Protein AF-A0A2G9TNC3-F1 (afdb_monomer)

Solvent-accessible surface area (backbone atoms only — not comparable to full-atom values): 5892 Å² total; per-residue (Å²): 89,68,77,59,66,69,65,35,15,47,67,51,64,66,50,94,88,61,83,43,74,27,60,82,35,82,55,73,80,56,51,37,41,44,81,46,80,46,72,43,82,85,81,69,49,36,36,42,37,49,34,42,35,33,63,84,80,72,43,77,49,75,52,77,86,48,48,44,58,86,58,87,68,84,72,36,22,62,83,36,42,89,78,41,55,85,48,37,84,78,46,73,58,78,94,116

Nearest PDB structures (foldseek):
  8joh-assembly1_A  TM=5.406E-01  e=4.504E-01  Echinococcus multilocularis
  5exc-assembly1_C  TM=5.488E-01  e=1.432E+00  Dendronephthya sp. SSAL-2002
  8joh-assembly5_C  TM=4.554E-01  e=5.087E-01  Echinococcus multilocularis
  2g5z-assembly1_A  TM=4.542E-01  e=9.351E-01  Aequorea victoria
  6gp1-assembly1_A  TM=4.708E-01  e=1.268E+00  Lobophyllia hemprichii

Foldseek 3Di:
DFDDLQVQQFDAAPDPVRDHTRSNHRRDTQKDWDWDWDADPPPRWIKIFIWIAGPVVRDIDGDPVRIDGPDDLPCQQVVCCVPDVSCSSPGGDDPD

Secondary structure (DSSP, 8-state):
----HHHHH--EE-SSSS-SEE--------EEEEEEEEE-TTT--EEEEEEEEETTTTEEEEEEEEEE--S--TTTTHHHHTT-GGGTTT------

Organism: Teladorsagia circumcincta (NCBI:txid45464)

pLDDT: mean 88.45, std 4.93, range [67.81, 95.12]

Radius of gyration: 21.72 Å; Cα contacts (8 Å, |Δi|>4): 149; chains: 1; bounding box: 35×24×68 Å

Structure (mmCIF, N/CA/C/O backbone):
data_AF-A0A2G9TNC3-F1
#
_entry.id   AF-A0A2G9TNC3-F1
#
loop_
_atom_site.group_PDB
_atom_site.id
_atom_site.type_symbol
_atom_site.label_atom_id
_atom_site.label_alt_id
_atom_site.label_comp_id
_atom_site.label_asym_id
_atom_site.label_entity_id
_atom_site.label_seq_id
_atom_site.pdbx_PDB_ins_code
_atom_site.Cartn_x
_atom_site.Cartn_y
_atom_site.Cartn_z
_atom_site.occupancy
_atom_site.B_iso_or_equiv
_atom_site.auth_seq_id
_atom_site.auth_comp_id
_atom_site.auth_asym_id
_atom_site.auth_atom_id
_atom_site.pdbx_PDB_model_num
ATOM 1 N N . LEU A 1 1 ? -1.823 -5.820 9.024 1.00 72.31 1 LEU A N 1
ATOM 2 C CA . LEU A 1 1 ? -1.896 -4.784 10.075 1.00 72.31 1 LEU A CA 1
ATOM 3 C C . LEU A 1 1 ? -3.339 -4.667 10.548 1.00 72.31 1 LEU A C 1
ATOM 5 O O . LEU A 1 1 ? -4.192 -4.180 9.813 1.00 72.31 1 LEU A O 1
ATOM 9 N N . VAL A 1 2 ? -3.612 -5.174 11.748 1.00 76.44 2 VAL A N 1
ATOM 10 C CA . VAL A 1 2 ? -4.914 -5.040 12.417 1.00 76.44 2 VAL A CA 1
ATOM 11 C C . VAL A 1 2 ? -4.808 -3.994 13.536 1.00 76.44 2 VAL A C 1
ATOM 13 O O . VAL A 1 2 ? -3.714 -3.817 14.078 1.00 76.44 2 VAL A O 1
ATOM 16 N N . PRO A 1 3 ? -5.902 -3.290 13.874 1.00 79.50 3 PRO A N 1
ATOM 17 C CA . PRO A 1 3 ? -5.970 -2.401 15.030 1.00 79.50 3 PRO A CA 1
ATOM 18 C C . 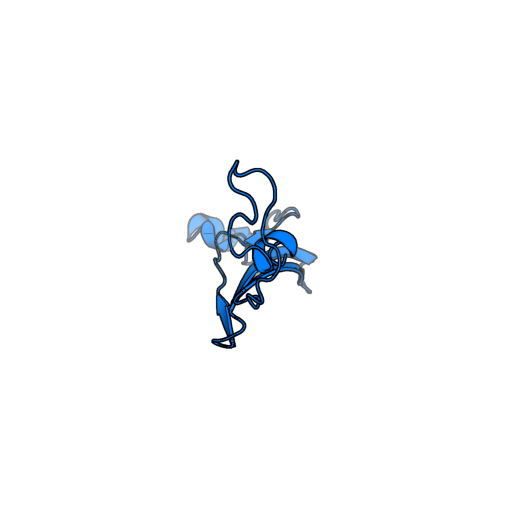PRO A 1 3 ? -5.473 -3.052 16.327 1.00 79.50 3 PRO A C 1
ATOM 20 O O . PRO A 1 3 ? -5.660 -4.248 16.550 1.00 79.50 3 PRO A O 1
ATOM 23 N N . ASN A 1 4 ? -4.854 -2.244 17.192 1.00 84.25 4 ASN A N 1
ATOM 24 C CA . ASN A 1 4 ? -4.341 -2.686 18.487 1.00 84.25 4 ASN A CA 1
ATOM 25 C C . ASN A 1 4 ? -5.480 -3.210 19.384 1.00 84.25 4 ASN A C 1
ATOM 27 O O . ASN A 1 4 ? -6.508 -2.553 19.541 1.00 84.25 4 ASN A O 1
ATOM 31 N N . GLU A 1 5 ? -5.279 -4.371 20.008 1.00 84.38 5 GLU A N 1
ATOM 32 C CA . GLU A 1 5 ? -6.292 -5.031 20.839 1.00 84.38 5 GLU A CA 1
ATOM 33 C C . GLU A 1 5 ? -6.745 -4.178 22.036 1.00 84.38 5 GLU A C 1
ATOM 35 O O . GLU A 1 5 ? -7.930 -4.150 22.364 1.00 84.38 5 GLU A O 1
ATOM 40 N N . GLY A 1 6 ? -5.827 -3.436 22.663 1.00 83.06 6 GLY A N 1
ATOM 41 C CA . GLY A 1 6 ? -6.148 -2.527 23.763 1.00 83.06 6 GLY A CA 1
ATOM 42 C C . GLY A 1 6 ? -7.082 -1.399 23.328 1.00 83.06 6 GLY A C 1
ATOM 43 O O . GLY A 1 6 ? -7.998 -1.046 24.064 1.00 83.06 6 GLY A O 1
ATOM 44 N N . LEU A 1 7 ? -6.918 -0.900 22.099 1.00 85.00 7 LEU A N 1
ATOM 45 C CA . LEU A 1 7 ? -7.822 0.095 21.520 1.00 85.00 7 LEU A CA 1
ATOM 46 C C . LEU A 1 7 ? -9.210 -0.499 21.238 1.00 85.00 7 LEU A C 1
ATOM 48 O O . LEU A 1 7 ? -10.214 0.153 21.498 1.00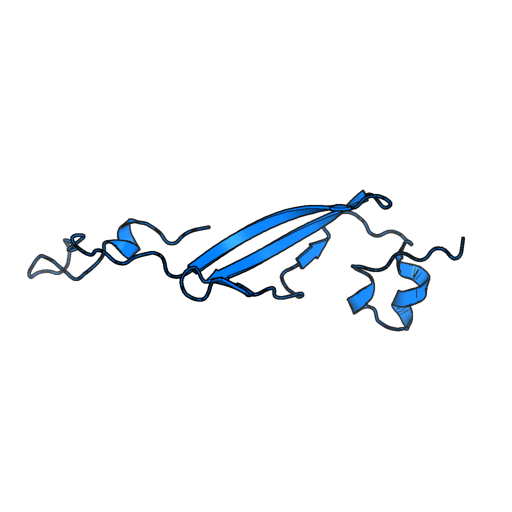 85.00 7 LEU A O 1
ATOM 52 N N . LEU A 1 8 ? -9.281 -1.742 20.750 1.00 87.06 8 LEU A N 1
ATOM 53 C CA . LEU A 1 8 ? -10.557 -2.430 20.496 1.00 87.06 8 LEU A CA 1
ATOM 54 C C . LEU A 1 8 ? -11.338 -2.720 21.789 1.00 87.06 8 LEU A C 1
ATOM 56 O O . LEU A 1 8 ? -12.571 -2.703 21.806 1.00 87.06 8 LEU A O 1
ATOM 60 N N . LYS A 1 9 ? -10.617 -2.975 22.880 1.00 89.62 9 LYS A N 1
ATOM 61 C CA . LYS A 1 9 ? -11.191 -3.231 24.203 1.00 89.62 9 LYS A CA 1
ATOM 62 C C . LYS A 1 9 ? -11.511 -1.959 24.984 1.00 89.62 9 LYS A C 1
ATOM 64 O O . LYS A 1 9 ? -12.283 -2.027 25.936 1.00 89.62 9 LYS A O 1
ATOM 69 N N . TYR A 1 10 ? -10.956 -0.811 24.604 1.00 90.56 10 TYR A N 1
ATOM 70 C CA . TYR A 1 10 ? -11.217 0.450 25.287 1.00 90.56 10 TYR A CA 1
ATOM 71 C C . TYR A 1 10 ? -12.691 0.852 25.171 1.00 90.56 10 TYR A C 1
ATOM 73 O O . TYR A 1 10 ? -13.268 0.871 24.083 1.00 90.56 10 TYR A O 1
ATOM 81 N N . LYS A 1 11 ? -13.296 1.184 26.311 1.00 89.19 11 LYS A N 1
ATOM 82 C CA . LYS A 1 11 ? -14.690 1.624 26.409 1.00 89.19 11 LYS A CA 1
ATOM 83 C C . LYS A 1 11 ? -14.809 3.016 27.021 1.00 89.19 11 LYS A C 1
ATOM 85 O O . LYS A 1 11 ? -15.566 3.829 26.501 1.00 89.19 11 LYS A O 1
ATOM 90 N N . ASN A 1 12 ? -14.112 3.269 28.130 1.00 90.06 12 ASN A N 1
ATOM 91 C CA . ASN A 1 12 ? -14.070 4.560 28.823 1.00 90.06 12 ASN A CA 1
ATOM 92 C C . ASN A 1 12 ? -12.933 4.567 29.868 1.00 90.06 12 ASN A C 1
ATOM 94 O O . ASN A 1 12 ? -12.095 3.669 29.891 1.00 90.06 12 ASN A O 1
ATOM 98 N N . VAL A 1 13 ? -12.922 5.557 30.754 1.00 91.62 13 VAL A N 1
ATOM 99 C CA . VAL A 1 13 ? -12.172 5.579 32.014 1.00 91.62 13 VAL A CA 1
ATOM 100 C C . VAL A 1 13 ? -12.942 4.809 33.102 1.00 91.62 13 VAL A C 1
ATOM 102 O O . VAL A 1 13 ? -14.169 4.901 33.176 1.00 91.62 13 VAL A O 1
ATOM 105 N N . LYS A 1 14 ? -12.232 4.035 33.933 1.00 91.25 14 LYS A N 1
ATOM 106 C CA . LYS A 1 14 ? -12.795 3.224 35.029 1.00 91.25 14 LYS A CA 1
ATOM 107 C C . LYS A 1 14 ? -12.833 3.962 36.376 1.00 91.25 14 LYS A C 1
ATOM 1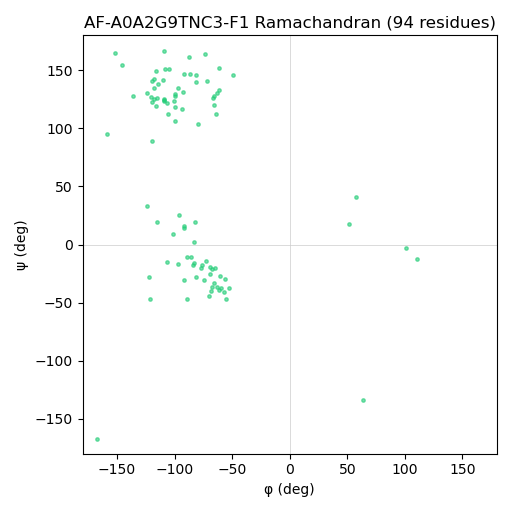09 O O . LYS A 1 14 ? -13.686 3.662 37.209 1.00 91.25 14 LYS A O 1
ATOM 114 N N . ASP A 1 15 ? -11.888 4.860 36.605 1.00 90.56 15 ASP A N 1
ATOM 115 C CA . ASP A 1 15 ? -11.645 5.600 37.843 1.00 90.56 15 ASP A CA 1
ATOM 116 C C . ASP A 1 15 ? -12.001 7.094 37.720 1.00 90.56 15 ASP A C 1
ATOM 118 O O . ASP A 1 15 ? -12.268 7.612 36.640 1.00 90.56 15 ASP A O 1
ATOM 122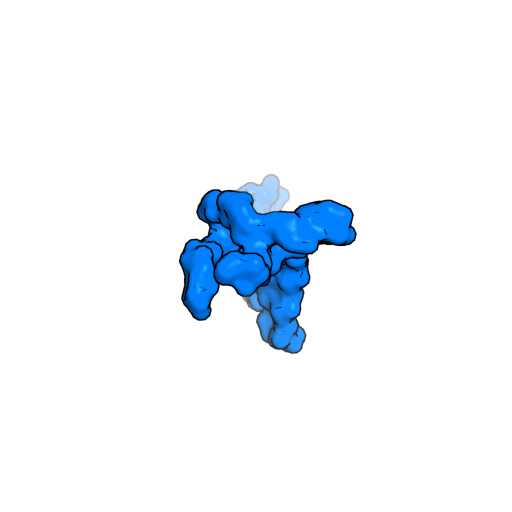 N N . VAL A 1 16 ? -12.080 7.789 38.859 1.00 87.75 16 VAL A N 1
ATOM 123 C CA . VAL A 1 16 ? -12.512 9.202 38.921 1.00 87.75 16 VAL A CA 1
ATOM 124 C C . VAL A 1 16 ? -11.422 10.152 38.419 1.00 87.75 16 VAL A C 1
ATOM 126 O O . VAL A 1 16 ? -11.723 11.216 37.883 1.00 87.75 16 VAL A O 1
ATOM 129 N N . ASP A 1 17 ? -10.161 9.775 38.601 1.00 90.56 17 ASP A N 1
ATOM 130 C CA . ASP A 1 17 ? -8.965 10.549 38.275 1.00 90.56 17 ASP A CA 1
ATOM 131 C C . ASP A 1 17 ? -8.447 10.330 36.847 1.00 90.56 17 ASP A C 1
ATOM 133 O O . ASP A 1 17 ? -7.631 11.130 36.391 1.00 90.56 17 ASP A O 1
ATOM 137 N N . GLY A 1 18 ? -8.946 9.338 36.101 1.00 86.19 18 GLY A N 1
ATOM 138 C CA . GLY A 1 18 ? -8.671 9.249 34.664 1.00 86.19 18 GLY A CA 1
ATOM 139 C C . GLY A 1 18 ? -7.593 8.261 34.232 1.00 86.19 18 GLY A C 1
ATOM 140 O O . GLY A 1 18 ? -7.341 8.159 33.030 1.00 86.19 18 GLY A O 1
ATOM 141 N N . PHE A 1 19 ? -6.921 7.575 35.158 1.00 89.56 19 PHE A N 1
ATOM 142 C CA . PHE A 1 19 ? -5.666 6.876 34.862 1.00 89.56 19 PHE A CA 1
ATOM 143 C C . PHE A 1 19 ? -5.830 5.382 34.580 1.00 89.56 19 PHE A C 1
ATOM 145 O O . PHE A 1 19 ? -4.934 4.771 33.989 1.00 89.56 19 PHE A O 1
ATOM 152 N N . VAL A 1 20 ? -6.964 4.784 34.945 1.00 91.81 20 VAL A N 1
ATOM 153 C CA . VAL A 1 20 ? -7.253 3.370 34.702 1.00 91.81 20 VAL A CA 1
ATOM 154 C C . VAL A 1 20 ? -8.278 3.240 33.572 1.00 91.81 20 VAL A C 1
ATOM 156 O O . VAL A 1 20 ? -9.451 3.580 33.743 1.00 91.81 20 VAL A O 1
ATOM 159 N N . PRO A 1 21 ? -7.894 2.692 32.406 1.00 90.94 21 PRO A N 1
ATOM 160 C CA . PRO A 1 21 ? -8.838 2.475 31.320 1.00 90.94 21 PRO A CA 1
ATOM 161 C C . PRO A 1 21 ? -9.806 1.324 31.635 1.00 90.94 21 PRO A C 1
ATOM 163 O O . PRO A 1 21 ? -9.419 0.267 32.141 1.00 90.94 21 PRO A O 1
ATOM 166 N N . ASP A 1 22 ? -11.072 1.498 31.266 1.00 91.00 22 ASP A N 1
ATOM 167 C CA . ASP A 1 22 ? -12.048 0.416 31.157 1.00 91.00 22 ASP A CA 1
ATOM 168 C C . ASP A 1 22 ? -11.836 -0.318 29.824 1.00 91.00 22 ASP A C 1
ATOM 170 O O . ASP A 1 22 ? -12.219 0.166 28.756 1.00 91.00 22 ASP A O 1
ATOM 174 N N . LEU A 1 23 ? -11.214 -1.498 29.905 1.00 91.38 23 LEU A N 1
ATOM 175 C CA . LEU A 1 23 ? -10.946 -2.393 28.776 1.00 91.38 23 LEU A CA 1
ATOM 176 C C . LEU A 1 23 ? -12.008 -3.507 28.626 1.00 91.38 23 LEU A C 1
ATOM 178 O O . LEU A 1 23 ? -11.716 -4.588 28.113 1.00 91.38 23 LEU A O 1
ATOM 182 N N . SER A 1 24 ? -13.235 -3.287 29.114 1.00 90.69 24 SER A N 1
ATOM 1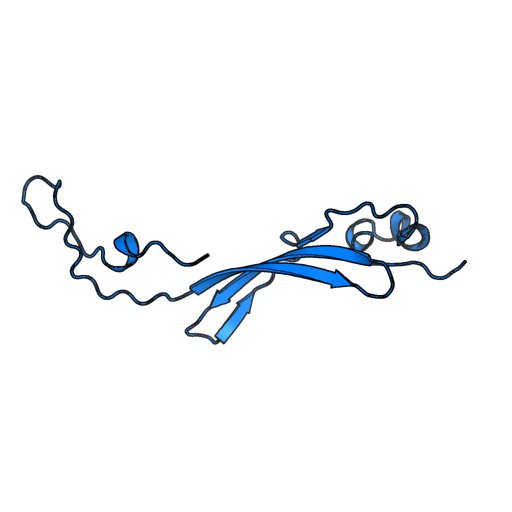83 C CA . SER A 1 24 ? -14.353 -4.241 28.977 1.00 90.69 24 SER A CA 1
ATOM 184 C C . SER A 1 24 ? -15.105 -4.152 27.640 1.00 90.69 24 SER A C 1
ATOM 186 O O . SER A 1 24 ? -16.093 -4.866 27.431 1.00 90.69 24 SER A O 1
ATOM 188 N N . GLY A 1 25 ? -14.665 -3.279 26.731 1.00 87.19 25 GLY A N 1
ATOM 189 C CA . GLY A 1 25 ? -15.220 -3.124 25.392 1.00 87.19 25 GLY A CA 1
ATOM 190 C C . GLY A 1 25 ? -15.098 -4.396 24.551 1.00 87.19 25 GLY A C 1
ATOM 191 O O . GLY A 1 25 ? -14.201 -5.219 24.733 1.00 87.19 25 GLY A O 1
ATOM 192 N N . LYS A 1 26 ? -16.035 -4.558 23.614 1.00 86.69 26 LYS A N 1
ATOM 193 C CA . LYS A 1 26 ? -16.118 -5.707 22.697 1.00 86.69 26 LYS A CA 1
ATOM 194 C C . LYS A 1 26 ? -16.114 -5.255 21.237 1.00 86.69 26 LYS A C 1
ATOM 196 O O . LYS A 1 26 ? -16.811 -5.835 20.410 1.00 86.69 26 LYS A O 1
ATOM 201 N N . THR A 1 27 ? -15.408 -4.168 20.932 1.00 84.81 27 THR A N 1
ATOM 202 C CA . THR A 1 27 ? -15.396 -3.619 19.575 1.00 84.81 27 THR A CA 1
ATOM 203 C C . THR A 1 27 ? -14.721 -4.611 18.642 1.00 84.81 27 THR A C 1
ATOM 205 O O . THR A 1 27 ? -13.557 -4.961 18.819 1.00 84.81 27 THR A O 1
ATOM 208 N N . GLU A 1 28 ? -15.460 -5.071 17.641 1.00 83.25 28 GLU A N 1
ATOM 209 C CA . GLU A 1 28 ? -14.923 -5.948 16.611 1.00 83.25 28 GLU A CA 1
ATOM 210 C C . GLU A 1 28 ? -14.188 -5.143 15.541 1.00 83.25 28 GLU A C 1
ATOM 212 O O . GLU A 1 28 ? -14.572 -4.027 15.176 1.00 83.25 28 GLU A O 1
ATOM 217 N N . THR A 1 29 ? -13.136 -5.742 14.997 1.00 81.69 29 THR A N 1
ATOM 218 C CA . THR A 1 29 ? -12.332 -5.160 13.932 1.00 81.69 29 THR A CA 1
ATOM 219 C C . THR A 1 29 ? -13.166 -4.981 12.662 1.00 81.69 29 THR A C 1
ATOM 221 O O . THR A 1 29 ? -13.560 -5.952 12.021 1.00 81.69 29 THR A O 1
ATOM 224 N N . ALA A 1 30 ? -13.442 -3.736 12.266 1.00 86.75 30 ALA A N 1
ATOM 225 C CA . ALA A 1 30 ? -14.246 -3.458 11.072 1.00 86.75 30 ALA A CA 1
ATOM 226 C C . ALA A 1 30 ? -13.439 -3.544 9.764 1.00 86.75 30 ALA A C 1
ATOM 228 O O . ALA A 1 30 ? -14.001 -3.874 8.718 1.00 86.75 30 ALA A O 1
ATOM 229 N N . PHE A 1 31 ? -12.131 -3.286 9.833 1.00 89.81 31 PHE A N 1
ATOM 230 C CA . PHE A 1 31 ? -11.224 -3.260 8.689 1.00 89.81 31 PHE A CA 1
ATOM 231 C C . PHE A 1 31 ? -9.783 -3.621 9.081 1.00 89.81 31 PHE A C 1
ATOM 233 O O . PHE A 1 31 ? -9.422 -3.599 10.259 1.00 89.81 31 PHE A O 1
ATOM 240 N N . ALA A 1 32 ? -8.949 -3.930 8.091 1.00 90.69 32 ALA A N 1
ATOM 241 C CA . ALA A 1 32 ? -7.512 -4.132 8.257 1.00 90.69 32 ALA A CA 1
ATOM 242 C C . ALA A 1 32 ? -6.742 -3.645 7.026 1.00 90.69 32 ALA A C 1
ATOM 244 O O . ALA A 1 32 ? -7.268 -3.657 5.916 1.00 90.69 32 ALA A O 1
ATOM 245 N N . TYR A 1 33 ? -5.478 -3.275 7.225 1.00 91.44 33 TYR A N 1
ATOM 246 C CA . TYR A 1 33 ? -4.543 -3.049 6.125 1.00 91.44 33 TYR A CA 1
ATOM 247 C C . TYR A 1 33 ? -3.685 -4.292 5.909 1.00 91.44 33 TYR A C 1
ATOM 249 O O . TYR A 1 33 ? -3.140 -4.847 6.869 1.00 91.44 33 TYR A O 1
ATOM 257 N N . TYR A 1 34 ? -3.513 -4.717 4.665 1.00 91.44 34 TYR A N 1
ATOM 258 C CA . TYR A 1 34 ? -2.623 -5.814 4.292 1.00 91.44 34 TYR A CA 1
ATOM 259 C C . TYR A 1 34 ? -1.480 -5.280 3.441 1.00 91.44 34 TYR A C 1
ATOM 261 O O . TYR A 1 34 ? -1.702 -4.458 2.560 1.00 91.44 34 TYR A O 1
ATOM 269 N N . GLN A 1 35 ? -0.271 -5.769 3.708 1.00 92.81 35 GLN A N 1
ATOM 270 C CA . GLN A 1 35 ? 0.889 -5.552 2.853 1.00 92.81 35 GLN A CA 1
ATOM 271 C C . GLN A 1 35 ? 1.184 -6.854 2.122 1.00 92.81 35 GLN A C 1
ATOM 273 O O . GLN A 1 35 ? 1.378 -7.893 2.755 1.00 92.81 35 GLN A O 1
ATOM 278 N N . ILE A 1 36 ? 1.169 -6.794 0.796 1.00 92.62 36 ILE A N 1
ATOM 279 C CA . ILE A 1 36 ? 1.392 -7.936 -0.085 1.00 92.62 36 ILE A CA 1
ATOM 280 C C . ILE A 1 36 ? 2.630 -7.648 -0.916 1.00 92.62 36 ILE A C 1
ATOM 282 O O . ILE A 1 36 ? 2.768 -6.558 -1.463 1.00 92.62 36 ILE A O 1
ATOM 286 N N . LYS A 1 37 ? 3.508 -8.642 -1.031 1.00 94.56 37 LYS A N 1
ATOM 287 C CA . LYS A 1 37 ? 4.649 -8.610 -1.937 1.00 94.56 37 LYS A CA 1
ATOM 288 C C . LYS A 1 37 ? 4.412 -9.589 -3.077 1.00 94.56 37 LYS A C 1
ATOM 290 O O . LYS A 1 37 ? 4.134 -10.760 -2.830 1.00 94.56 37 LYS A O 1
ATOM 295 N N . LEU A 1 38 ? 4.502 -9.099 -4.305 1.00 92.44 38 LEU A N 1
ATOM 296 C CA . LEU A 1 38 ? 4.283 -9.865 -5.527 1.00 92.44 38 LEU A CA 1
ATOM 297 C C . LEU A 1 38 ? 5.576 -9.869 -6.337 1.00 92.44 38 LEU A C 1
ATOM 299 O O . LEU A 1 38 ? 6.257 -8.851 -6.396 1.00 92.44 38 LEU A O 1
ATOM 303 N N . GLN A 1 39 ? 5.892 -10.990 -6.976 1.00 91.62 39 GLN A N 1
ATOM 304 C CA . GLN A 1 39 ? 6.918 -11.066 -8.012 1.00 91.62 39 GLN A CA 1
ATOM 305 C C . GLN A 1 39 ? 6.249 -11.555 -9.290 1.00 91.62 39 GLN A C 1
ATOM 307 O O . GLN A 1 39 ? 5.549 -12.568 -9.281 1.00 91.62 39 GLN A O 1
ATOM 312 N N . THR A 1 40 ? 6.435 -10.815 -10.373 1.00 87.81 40 THR A N 1
ATOM 313 C CA . THR A 1 40 ? 5.878 -11.170 -11.680 1.00 87.81 40 THR A CA 1
ATOM 314 C C . THR A 1 40 ? 6.814 -12.098 -12.440 1.00 87.81 40 THR A C 1
ATOM 316 O O . THR A 1 40 ? 8.037 -12.006 -12.334 1.00 87.81 40 THR A O 1
ATOM 319 N N . GLN A 1 41 ? 6.225 -12.998 -13.224 1.00 83.75 41 GLN A N 1
ATOM 320 C CA . GLN A 1 41 ? 6.931 -13.807 -14.209 1.00 83.75 41 GLN A CA 1
ATOM 321 C C . GLN A 1 41 ? 6.105 -13.827 -15.503 1.00 83.75 41 GLN A C 1
ATOM 323 O O . GLN A 1 41 ? 4.919 -14.160 -15.439 1.00 83.75 41 GLN A O 1
ATOM 328 N N . PRO A 1 42 ? 6.697 -13.495 -16.666 1.00 75.38 42 PRO A N 1
ATOM 329 C CA . PRO A 1 42 ? 8.086 -13.059 -16.875 1.00 75.38 42 PRO A CA 1
ATOM 330 C C . PRO A 1 42 ? 8.342 -11.614 -16.391 1.00 75.38 42 PRO A C 1
ATOM 332 O O . PRO A 1 42 ? 7.400 -10.855 -16.192 1.00 75.38 42 PRO A O 1
ATOM 335 N N . GLY A 1 43 ? 9.612 -11.227 -16.220 1.00 74.25 43 GLY A N 1
ATOM 336 C CA . GLY A 1 43 ? 10.017 -9.834 -15.960 1.00 74.25 43 GLY A CA 1
ATOM 337 C C . GLY A 1 43 ? 10.565 -9.542 -14.560 1.00 74.25 43 GLY A C 1
ATOM 338 O O . GLY A 1 43 ? 11.147 -8.480 -14.368 1.00 74.25 43 GLY A O 1
ATOM 339 N N . ASP A 1 44 ? 10.415 -10.465 -13.603 1.00 84.88 44 ASP A N 1
ATOM 340 C CA . ASP A 1 44 ? 10.971 -10.396 -12.239 1.00 84.88 44 ASP A CA 1
ATOM 341 C C . ASP A 1 44 ? 10.672 -9.090 -11.478 1.00 84.88 44 ASP A C 1
ATOM 343 O O . ASP A 1 44 ? 11.309 -8.790 -10.466 1.00 84.88 44 ASP A O 1
ATOM 347 N N . ALA A 1 45 ? 9.682 -8.310 -11.922 1.00 88.75 45 ALA A N 1
ATOM 348 C CA . ALA A 1 45 ? 9.253 -7.096 -11.246 1.00 88.75 45 ALA A CA 1
ATOM 349 C C . ALA A 1 45 ? 8.653 -7.464 -9.892 1.00 88.75 45 ALA A C 1
ATOM 351 O O . ALA A 1 45 ? 7.776 -8.332 -9.803 1.00 88.75 45 ALA A O 1
ATOM 352 N N . ILE A 1 46 ? 9.152 -6.810 -8.848 1.00 93.00 46 ILE A N 1
ATOM 353 C CA . ILE A 1 46 ? 8.679 -6.955 -7.482 1.00 93.00 46 ILE A CA 1
ATOM 354 C C . ILE A 1 46 ? 7.767 -5.772 -7.208 1.00 93.00 46 ILE A C 1
ATOM 356 O O . ILE A 1 46 ? 8.177 -4.636 -7.415 1.00 93.00 46 ILE A O 1
ATOM 360 N N . TYR A 1 47 ? 6.573 -6.040 -6.693 1.00 93.44 47 TYR A N 1
ATOM 361 C CA . TYR A 1 47 ? 5.641 -5.017 -6.234 1.00 93.44 47 TYR A CA 1
ATOM 362 C C . TYR A 1 47 ? 5.340 -5.199 -4.756 1.00 93.44 47 TYR A C 1
ATOM 364 O O . TYR A 1 47 ? 5.157 -6.326 -4.293 1.00 93.44 47 TYR A O 1
ATOM 372 N N . GLU A 1 48 ? 5.238 -4.097 -4.025 1.00 94.56 48 GLU A N 1
ATOM 373 C CA . GLU A 1 48 ? 4.709 -4.083 -2.665 1.00 94.56 48 GLU A CA 1
ATOM 374 C C . GLU A 1 48 ? 3.425 -3.253 -2.655 1.00 94.56 48 GLU A C 1
ATOM 376 O O . GLU A 1 48 ? 3.413 -2.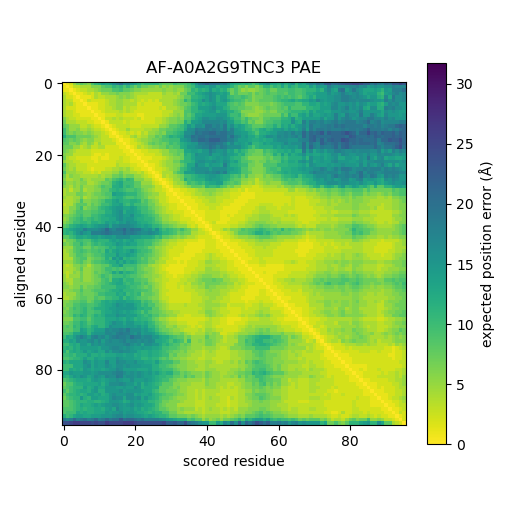079 -3.017 1.00 94.56 48 GLU A O 1
ATOM 381 N N . VAL A 1 49 ? 2.321 -3.896 -2.286 1.00 94.00 49 VAL A N 1
ATOM 382 C CA . VAL A 1 49 ? 0.968 -3.339 -2.338 1.00 94.00 49 VAL A CA 1
ATOM 383 C C . VAL A 1 49 ? 0.440 -3.226 -0.920 1.00 94.00 49 VAL A C 1
ATOM 385 O O . VAL A 1 49 ? 0.393 -4.224 -0.197 1.00 94.00 49 VAL A O 1
ATOM 388 N N . THR A 1 50 ? -0.009 -2.033 -0.537 1.00 93.50 50 THR A N 1
ATOM 389 C CA . THR A 1 50 ? -0.810 -1.855 0.679 1.00 93.50 50 THR A CA 1
ATOM 390 C C . THR A 1 50 ? -2.283 -1.754 0.298 1.00 93.50 50 THR A C 1
ATOM 392 O O . THR A 1 50 ? -2.673 -0.832 -0.410 1.00 93.50 50 THR A O 1
ATOM 395 N N . LEU A 1 51 ? -3.109 -2.691 0.767 1.00 92.94 51 LEU A N 1
ATOM 396 C CA . LEU A 1 51 ? -4.556 -2.676 0.530 1.00 92.94 51 LEU A CA 1
ATOM 397 C C . LEU A 1 51 ? -5.335 -2.520 1.828 1.00 92.94 51 LEU A C 1
ATOM 399 O O . LEU A 1 51 ? -4.914 -2.994 2.885 1.00 92.94 51 LEU A O 1
ATOM 403 N N . PHE A 1 52 ? -6.493 -1.879 1.727 1.00 93.69 52 PHE A N 1
ATOM 404 C CA . PHE A 1 52 ? -7.471 -1.771 2.799 1.00 93.69 52 PHE A CA 1
ATOM 405 C C . PHE A 1 52 ? -8.572 -2.806 2.575 1.00 93.69 52 PHE A C 1
ATOM 407 O O . PHE A 1 52 ? -9.165 -2.874 1.501 1.00 93.69 52 PHE A O 1
ATOM 414 N N . TYR A 1 53 ? -8.865 -3.610 3.591 1.00 93.56 53 TYR A N 1
ATOM 415 C CA . TYR A 1 53 ? -9.941 -4.592 3.546 1.00 93.56 53 TYR A CA 1
ATOM 416 C C . TYR A 1 53 ? -10.998 -4.278 4.593 1.00 93.56 53 TYR A C 1
ATOM 418 O O . TYR A 1 53 ? -10.693 -4.199 5.785 1.00 93.56 53 TYR A O 1
ATOM 426 N N . HIS A 1 54 ? -12.247 -4.153 4.156 1.00 92.69 54 HIS A N 1
ATOM 427 C CA . HIS A 1 54 ? -13.387 -3.907 5.026 1.00 92.69 54 HIS A CA 1
ATOM 428 C C . HIS A 1 54 ? -14.144 -5.213 5.293 1.00 92.69 54 HIS A C 1
ATOM 430 O O . HIS A 1 54 ? -14.909 -5.684 4.451 1.00 92.69 54 HIS A O 1
ATOM 436 N N . PHE A 1 55 ? -14.018 -5.776 6.499 1.00 90.12 55 PHE A N 1
ATOM 437 C CA . PHE A 1 55 ? -14.571 -7.097 6.833 1.00 90.12 55 PHE A CA 1
ATOM 438 C C . PHE A 1 55 ? -16.099 -7.169 6.716 1.00 90.12 55 PHE A C 1
ATOM 440 O O . PHE A 1 55 ? -16.630 -8.169 6.240 1.00 90.12 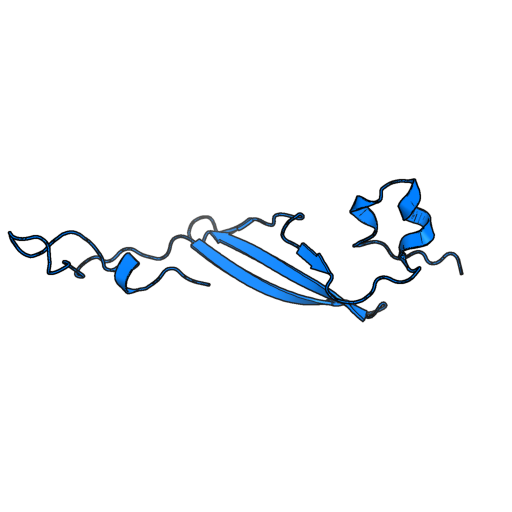55 PHE A O 1
ATOM 447 N N . LYS A 1 56 ? -16.815 -6.108 7.121 1.00 89.69 56 LYS A N 1
ATOM 448 C CA . LYS A 1 56 ? -18.292 -6.097 7.086 1.00 89.69 56 LYS A CA 1
ATOM 449 C C . LYS A 1 56 ? -18.864 -6.051 5.666 1.00 89.69 56 LYS A C 1
ATOM 451 O O . LYS A 1 56 ? -19.800 -6.782 5.370 1.00 89.69 56 LYS A O 1
ATOM 456 N N . MET A 1 57 ? -18.304 -5.198 4.807 1.00 93.12 57 MET A N 1
ATOM 457 C CA . MET A 1 57 ? -18.737 -5.031 3.416 1.00 93.12 57 MET A CA 1
ATOM 458 C C . MET A 1 57 ? -18.127 -6.084 2.481 1.00 93.12 57 MET A C 1
ATOM 460 O O . MET A 1 57 ? -18.642 -6.296 1.392 1.00 93.12 57 MET A O 1
ATOM 464 N N . LYS A 1 58 ? -17.071 -6.786 2.925 1.00 91.94 58 LYS A N 1
ATOM 465 C CA . LYS A 1 58 ? -16.261 -7.708 2.111 1.00 91.94 58 LYS A CA 1
ATOM 466 C C . LYS A 1 58 ? -15.661 -7.017 0.885 1.00 91.94 58 LYS A C 1
ATOM 468 O O . LYS A 1 58 ? -15.612 -7.582 -0.202 1.00 91.94 58 LYS A O 1
ATOM 473 N N . GLU A 1 59 ? -15.187 -5.794 1.086 1.00 95.12 59 GLU A N 1
ATOM 474 C CA . GLU A 1 59 ? -14.611 -4.963 0.034 1.00 95.12 59 GLU A CA 1
ATOM 475 C C . GLU A 1 59 ? -13.108 -4.805 0.218 1.00 95.12 59 GLU A C 1
ATOM 477 O O . GLU A 1 59 ? -12.615 -4.639 1.338 1.00 95.12 59 GLU A O 1
ATOM 482 N N . VAL A 1 60 ? -12.396 -4.813 -0.906 1.00 93.81 60 VAL A N 1
ATOM 483 C CA . VAL A 1 60 ? -10.976 -4.486 -0.986 1.00 93.81 60 VAL A CA 1
ATOM 484 C C . VAL A 1 60 ? -10.845 -3.146 -1.696 1.00 93.81 60 VAL A C 1
ATOM 486 O O . VAL A 1 60 ? -11.304 -2.993 -2.825 1.00 93.81 60 VAL A O 1
ATOM 489 N N . HIS A 1 61 ? -10.190 -2.196 -1.041 1.00 93.94 61 HIS A N 1
ATOM 490 C CA . HIS A 1 61 ? -9.860 -0.890 -1.596 1.00 93.94 61 HIS A CA 1
ATOM 491 C C . HIS A 1 61 ? -8.352 -0.831 -1.829 1.00 93.94 61 HIS A C 1
ATOM 493 O O . HIS A 1 61 ? -7.560 -1.062 -0.908 1.00 93.94 61 HIS A O 1
ATOM 499 N N . ILE A 1 62 ? -7.962 -0.556 -3.072 1.00 91.00 62 ILE A N 1
ATOM 500 C CA . ILE A 1 62 ? -6.564 -0.469 -3.501 1.00 91.00 62 ILE A CA 1
ATOM 501 C C . ILE A 1 62 ? -6.326 0.936 -4.030 1.00 91.00 62 ILE A C 1
ATOM 503 O O . ILE A 1 62 ? -6.983 1.367 -4.975 1.00 91.00 62 ILE A O 1
ATOM 507 N N . ASP A 1 63 ? -5.364 1.624 -3.430 1.00 88.75 63 ASP A N 1
ATOM 508 C CA . ASP A 1 63 ? -4.832 2.870 -3.958 1.00 88.75 63 ASP A CA 1
ATOM 509 C C . ASP A 1 63 ? -3.606 2.542 -4.817 1.00 88.75 63 ASP A C 1
ATOM 511 O O . ASP A 1 63 ? -2.610 2.017 -4.318 1.00 88.75 63 ASP A O 1
ATOM 515 N N . LEU A 1 64 ? -3.676 2.834 -6.118 1.00 85.56 64 LEU A N 1
ATOM 516 C CA . LEU A 1 64 ? -2.568 2.581 -7.044 1.00 85.56 64 LEU A CA 1
ATOM 517 C C . LEU A 1 64 ? -1.328 3.427 -6.717 1.00 85.56 64 LEU A C 1
ATOM 519 O O . LEU A 1 64 ? -0.224 3.060 -7.110 1.00 85.56 64 LEU A O 1
ATOM 523 N N . THR A 1 65 ? -1.484 4.529 -5.975 1.00 85.75 65 THR A N 1
ATOM 524 C CA . THR A 1 65 ? -0.354 5.324 -5.468 1.00 85.75 65 THR A CA 1
ATOM 525 C C . THR A 1 65 ? 0.338 4.668 -4.268 1.00 85.75 65 THR A C 1
ATOM 527 O O . THR A 1 65 ? 1.493 4.977 -3.982 1.00 85.75 65 THR A O 1
ATOM 530 N N . ALA A 1 66 ? -0.326 3.714 -3.605 1.00 87.44 66 ALA A N 1
ATOM 531 C CA . ALA A 1 66 ? 0.216 2.916 -2.504 1.00 87.44 66 ALA A CA 1
ATOM 532 C C . ALA A 1 66 ? 0.857 1.594 -2.974 1.00 87.44 66 ALA A C 1
ATOM 534 O O . ALA A 1 66 ? 1.105 0.695 -2.161 1.00 87.44 66 ALA A O 1
ATOM 535 N N . ILE A 1 67 ? 1.112 1.468 -4.281 1.00 91.19 67 ILE A N 1
ATOM 536 C CA . ILE A 1 67 ? 1.873 0.374 -4.882 1.00 91.19 67 ILE A CA 1
ATOM 537 C C . ILE A 1 67 ? 3.291 0.869 -5.155 1.00 91.19 67 ILE A C 1
ATOM 539 O O . ILE A 1 67 ? 3.493 1.852 -5.867 1.00 91.19 67 ILE A O 1
ATOM 543 N N . SER A 1 68 ? 4.283 0.170 -4.611 1.00 90.06 68 SER A N 1
ATOM 544 C CA . SER A 1 68 ? 5.692 0.424 -4.899 1.00 90.06 68 SER A CA 1
ATOM 545 C C . SER A 1 68 ? 6.276 -0.694 -5.758 1.00 90.06 68 SER A C 1
ATOM 547 O O . SER A 1 68 ? 5.844 -1.843 -5.685 1.00 90.06 68 SER A O 1
ATOM 549 N N . HIS A 1 69 ? 7.278 -0.354 -6.563 1.00 89.06 69 HIS A N 1
ATOM 550 C CA . HIS A 1 69 ? 8.069 -1.306 -7.337 1.00 89.06 69 HIS A CA 1
ATOM 551 C C . HIS A 1 69 ? 9.541 -1.184 -6.903 1.00 89.06 69 HIS A C 1
ATOM 553 O O . HIS A 1 69 ? 10.275 -0.349 -7.437 1.00 89.06 69 HIS A O 1
ATOM 559 N N . PRO A 1 70 ? 9.986 -1.933 -5.876 1.00 87.31 70 PRO A N 1
ATOM 560 C CA . PRO A 1 70 ? 11.297 -1.733 -5.251 1.00 87.31 70 PRO A CA 1
ATOM 561 C C . PRO A 1 70 ? 12.520 -2.097 -6.103 1.00 87.31 70 PRO A C 1
ATOM 563 O O . PRO A 1 70 ? 13.604 -1.577 -5.837 1.00 87.31 70 PRO A O 1
ATOM 566 N N . ASN A 1 71 ? 12.416 -3.002 -7.081 1.00 86.31 71 ASN A N 1
ATOM 567 C CA . ASN A 1 71 ? 13.560 -3.363 -7.924 1.00 86.31 71 ASN A CA 1
ATOM 568 C C . ASN A 1 71 ? 13.698 -2.441 -9.148 1.00 86.31 71 ASN A C 1
ATOM 570 O O . ASN A 1 71 ? 12.782 -1.717 -9.524 1.00 86.31 71 ASN A O 1
ATOM 574 N N . LYS A 1 72 ? 14.889 -2.422 -9.755 1.00 83.12 72 LYS A N 1
ATOM 575 C CA . LYS A 1 72 ? 15.217 -1.515 -10.864 1.00 83.12 72 LYS A CA 1
ATOM 576 C C . LYS A 1 72 ? 14.390 -1.846 -12.117 1.00 83.12 72 LYS A C 1
ATOM 578 O O . LYS A 1 72 ? 14.493 -2.957 -12.621 1.00 83.12 72 LYS A O 1
ATOM 583 N N . PHE A 1 73 ? 13.690 -0.851 -12.671 1.00 80.94 73 PHE A N 1
ATOM 584 C CA . PHE A 1 73 ? 12.943 -0.957 -13.939 1.00 80.94 73 PHE A CA 1
ATOM 585 C C . PHE A 1 73 ? 13.848 -1.142 -15.168 1.00 80.94 73 PHE A C 1
ATOM 587 O O . PHE A 1 73 ? 13.512 -1.843 -16.118 1.00 80.94 73 PHE A O 1
ATOM 594 N N . GLY A 1 74 ? 15.016 -0.490 -15.161 1.00 84.75 74 GLY A N 1
ATOM 595 C CA . GLY A 1 74 ? 15.916 -0.471 -16.311 1.00 84.75 74 GLY A CA 1
ATOM 596 C C . GLY A 1 74 ? 15.274 0.222 -17.511 1.00 84.75 74 GLY A C 1
ATOM 597 O O . GLY A 1 74 ? 14.707 1.298 -17.367 1.00 84.75 74 GLY A O 1
ATOM 598 N N . ASP A 1 75 ? 15.389 -0.405 -18.676 1.00 88.25 75 ASP A N 1
ATOM 599 C CA . ASP A 1 75 ? 14.860 0.083 -19.957 1.00 88.25 75 ASP A CA 1
ATOM 600 C C . ASP A 1 75 ? 13.548 -0.630 -20.357 1.00 88.25 75 ASP A C 1
ATOM 602 O O . ASP A 1 75 ? 13.058 -0.497 -21.477 1.00 88.25 75 ASP A O 1
ATOM 606 N N . ALA A 1 76 ? 12.972 -1.425 -19.444 1.00 88.56 76 ALA A N 1
ATOM 607 C CA . ALA A 1 76 ? 11.761 -2.200 -19.704 1.00 88.56 76 ALA A CA 1
ATOM 608 C C . ALA A 1 76 ? 10.557 -1.343 -20.147 1.00 88.56 76 ALA A C 1
ATOM 610 O O . ALA A 1 76 ? 9.890 -1.759 -21.090 1.00 88.56 76 ALA A O 1
ATOM 611 N N . PRO A 1 77 ? 10.282 -0.154 -19.571 1.00 91.19 77 PRO A N 1
ATOM 612 C CA . PRO A 1 77 ? 9.134 0.658 -19.976 1.00 91.19 77 PRO A CA 1
ATOM 613 C C . PRO A 1 77 ? 9.434 1.695 -21.078 1.00 91.19 77 PRO A C 1
ATOM 615 O O . PRO A 1 77 ? 8.645 2.619 -21.257 1.00 91.19 77 PRO A O 1
ATOM 618 N N . HIS A 1 78 ? 10.551 1.605 -21.810 1.00 91.81 78 HIS A N 1
ATOM 619 C CA . HIS A 1 78 ? 11.027 2.695 -22.685 1.00 91.81 78 HIS A CA 1
ATOM 620 C C . HIS A 1 78 ? 9.990 3.230 -23.692 1.00 91.81 78 HIS A C 1
ATOM 622 O O . HIS A 1 78 ? 9.897 4.436 -23.894 1.00 91.81 78 HIS A O 1
ATOM 628 N N . CYS A 1 79 ? 9.157 2.360 -24.261 1.00 92.00 79 CYS A N 1
ATOM 629 C CA . CYS A 1 79 ? 8.111 2.719 -25.218 1.00 92.00 79 CYS A CA 1
ATOM 630 C C . CYS A 1 79 ? 6.937 3.527 -24.618 1.00 92.00 79 CYS A C 1
ATOM 632 O O . CYS A 1 79 ? 6.204 4.170 -25.374 1.00 92.00 79 CYS A O 1
ATOM 634 N N . ILE A 1 80 ? 6.736 3.508 -23.287 1.00 92.50 80 ILE A N 1
ATOM 635 C CA . ILE A 1 80 ? 5.623 4.207 -22.613 1.00 92.50 80 ILE A CA 1
ATOM 636 C C . ILE A 1 80 ? 6.059 5.462 -21.848 1.00 92.50 80 ILE A C 1
ATOM 638 O O . ILE A 1 80 ? 5.202 6.278 -21.519 1.00 92.50 80 ILE A O 1
ATOM 642 N N . ILE A 1 81 ? 7.358 5.652 -21.583 1.00 91.25 81 ILE A N 1
ATOM 643 C CA . ILE A 1 81 ? 7.865 6.768 -20.758 1.00 91.25 81 ILE A CA 1
ATOM 644 C C . ILE A 1 81 ? 7.394 8.129 -21.290 1.00 91.25 81 ILE A C 1
ATOM 646 O O . ILE A 1 81 ? 6.868 8.930 -20.517 1.00 91.25 81 ILE A O 1
ATOM 650 N N . ASP A 1 82 ? 7.516 8.357 -22.600 1.00 92.12 82 ASP A N 1
ATOM 651 C CA . ASP A 1 82 ? 7.152 9.635 -23.231 1.00 92.12 82 ASP A CA 1
ATOM 652 C C . ASP A 1 82 ? 5.635 9.817 -23.403 1.00 92.12 82 ASP A C 1
ATOM 654 O O . ASP A 1 82 ? 5.151 10.937 -23.556 1.00 92.12 82 ASP A O 1
ATOM 658 N N . GLN A 1 83 ? 4.867 8.723 -23.374 1.00 93.19 83 GLN A N 1
ATOM 659 C CA . GLN A 1 83 ? 3.410 8.752 -23.538 1.00 93.19 83 GLN A CA 1
ATOM 66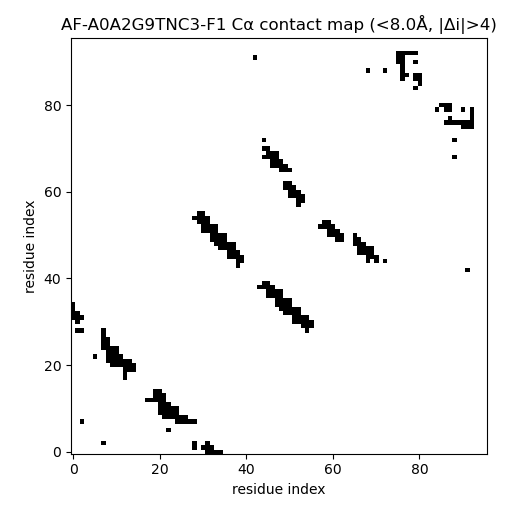0 C C . GLN A 1 83 ? 2.698 8.923 -22.196 1.00 93.19 83 GLN A C 1
ATOM 662 O O . GLN A 1 83 ? 1.765 9.716 -22.068 1.00 93.19 83 GLN A O 1
ATOM 667 N N . ASN A 1 84 ? 3.115 8.147 -21.196 1.00 91.44 84 ASN A N 1
ATOM 668 C CA . ASN A 1 84 ? 2.579 8.189 -19.849 1.00 91.44 84 ASN A CA 1
ATOM 669 C C . ASN A 1 84 ? 3.576 7.594 -18.849 1.00 91.44 84 ASN A C 1
ATOM 671 O O . ASN A 1 84 ? 3.582 6.392 -18.569 1.00 91.44 84 ASN A O 1
ATOM 675 N N . PHE A 1 85 ? 4.362 8.476 -18.239 1.00 88.25 85 PHE A N 1
ATOM 676 C CA . PHE A 1 85 ? 5.339 8.114 -17.219 1.00 88.25 85 PHE A CA 1
ATOM 677 C C . PHE A 1 85 ? 4.740 7.347 -16.023 1.00 88.25 85 PHE A C 1
ATOM 679 O O . PHE A 1 85 ? 5.413 6.495 -15.451 1.00 88.25 85 PHE A O 1
ATOM 686 N N . PHE A 1 86 ? 3.471 7.572 -15.658 1.00 86.88 86 PHE A N 1
ATOM 687 C CA . PHE A 1 86 ? 2.843 6.862 -14.533 1.00 86.88 86 PHE A CA 1
ATOM 688 C C . PHE A 1 86 ? 2.649 5.364 -14.795 1.00 86.88 86 PHE A C 1
ATOM 690 O O . PHE A 1 86 ? 2.538 4.583 -13.851 1.00 86.88 86 PHE A O 1
ATOM 697 N N . LEU A 1 87 ? 2.632 4.951 -16.065 1.00 88.50 87 LEU A N 1
ATOM 698 C CA . LEU A 1 87 ? 2.560 3.544 -16.452 1.00 88.50 87 LEU A CA 1
ATOM 699 C C . LEU A 1 87 ? 3.934 2.871 -16.508 1.00 88.50 87 LEU A C 1
ATOM 701 O O . LEU A 1 87 ? 4.000 1.645 -16.585 1.00 88.50 87 LEU A O 1
ATOM 705 N N . ALA A 1 88 ? 5.028 3.634 -16.420 1.00 88.75 88 ALA A N 1
ATOM 706 C CA . ALA A 1 88 ? 6.379 3.086 -16.502 1.00 88.75 88 ALA A CA 1
ATOM 707 C C . ALA A 1 88 ? 6.668 2.061 -15.396 1.00 88.75 88 ALA A C 1
ATOM 709 O O . ALA A 1 88 ? 7.446 1.135 -15.601 1.00 88.75 88 ALA A O 1
ATOM 710 N N . SER A 1 89 ? 5.997 2.184 -14.248 1.00 86.88 89 SER A N 1
ATOM 711 C CA . SER A 1 89 ? 6.133 1.229 -13.150 1.00 86.88 89 SER A CA 1
ATOM 712 C C . SER A 1 89 ? 5.471 -0.124 -13.406 1.00 86.88 89 SER A C 1
ATOM 714 O O . SER A 1 89 ? 5.730 -1.047 -12.646 1.00 86.88 89 SER A O 1
ATOM 716 N N . TYR A 1 90 ? 4.610 -0.234 -14.423 1.00 87.94 90 TYR A N 1
ATOM 717 C CA . TYR A 1 90 ? 3.754 -1.401 -14.667 1.00 87.94 90 TYR A CA 1
ATOM 718 C C . TYR A 1 90 ? 3.960 -2.038 -16.045 1.00 87.94 90 TYR A C 1
ATOM 720 O O . TYR A 1 90 ? 3.700 -3.227 -16.224 1.00 87.94 90 TYR A O 1
ATOM 728 N N . CYS A 1 91 ? 4.382 -1.253 -17.036 1.00 88.12 91 CYS A N 1
ATOM 729 C CA . CYS A 1 91 ? 4.482 -1.697 -18.420 1.00 88.12 91 CYS A CA 1
ATOM 730 C C . CYS A 1 91 ? 5.863 -2.262 -18.764 1.00 88.12 91 CYS A C 1
ATOM 732 O O . CYS A 1 91 ? 6.895 -1.772 -18.309 1.00 88.12 91 CYS A O 1
ATOM 734 N N . VAL A 1 92 ? 5.861 -3.255 -19.655 1.00 88.06 92 VAL A N 1
ATOM 735 C CA . VAL A 1 92 ? 7.058 -3.837 -20.268 1.00 88.06 92 VAL A CA 1
ATOM 736 C C . VAL A 1 92 ? 6.909 -3.745 -21.784 1.00 88.06 92 VAL A C 1
ATOM 738 O O . VAL A 1 92 ? 5.874 -4.118 -22.336 1.00 88.06 92 VAL A O 1
ATOM 741 N N . CYS A 1 93 ? 7.935 -3.231 -22.448 1.00 88.19 93 CYS A N 1
ATOM 742 C CA . CYS A 1 93 ? 8.009 -3.094 -23.896 1.00 88.19 93 CYS A CA 1
ATOM 743 C C . CYS A 1 93 ? 8.704 -4.324 -24.498 1.00 88.19 93 CYS A C 1
ATOM 745 O O . CYS A 1 93 ? 9.748 -4.758 -24.011 1.00 88.19 93 CYS A O 1
ATOM 747 N N . HIS A 1 94 ? 8.095 -4.901 -25.537 1.00 87.31 94 HIS A N 1
ATOM 748 C CA . HIS A 1 94 ? 8.515 -6.157 -26.184 1.00 87.31 94 HIS A CA 1
ATOM 749 C C . HIS A 1 94 ? 8.964 -5.964 -27.641 1.00 87.31 94 HIS A C 1
A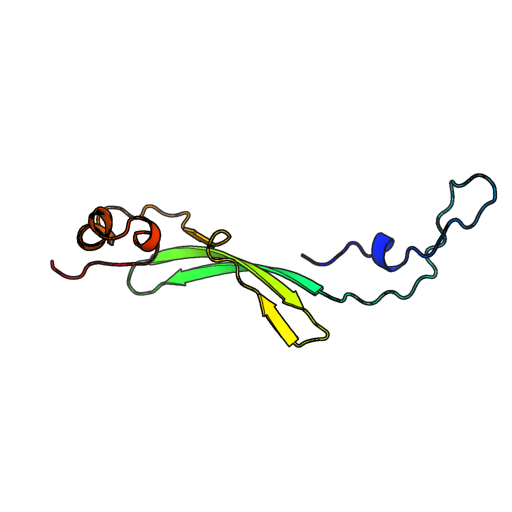TOM 751 O O . HIS A 1 94 ? 8.969 -6.896 -28.435 1.00 87.31 94 HIS A O 1
ATOM 757 N N . ASP A 1 95 ? 9.299 -4.740 -28.015 1.00 84.19 95 ASP A N 1
ATOM 758 C CA . ASP A 1 95 ? 9.723 -4.315 -29.349 1.00 84.19 95 ASP A CA 1
ATOM 759 C C . ASP A 1 95 ? 11.218 -4.567 -29.634 1.00 84.19 95 ASP A C 1
ATOM 761 O O . ASP A 1 95 ? 11.782 -3.996 -30.568 1.00 84.19 95 ASP A O 1
ATOM 765 N N . ARG A 1 96 ? 11.849 -5.457 -28.858 1.00 67.81 96 ARG A N 1
ATOM 766 C CA . ARG A 1 96 ? 13.223 -5.938 -29.045 1.00 67.81 96 ARG A CA 1
ATOM 767 C C . ARG A 1 96 ? 13.282 -7.451 -29.173 1.00 67.81 96 ARG A C 1
ATOM 769 O O . ARG A 1 96 ? 12.567 -8.132 -28.406 1.00 67.81 96 ARG A O 1
#

Mean predicted aligned error: 7.66 Å

Sequence (96 aa):
LVPNEGLLKYKNVKDVDGFVPDLSGKTETAFAYYQIKLQTQPGDAIYEVTLFYHFKMKEVHIDLTAISHPNKFGDAPHCIIDQNFFLASYCVCHDR